Protein AF-A0A4Q3ZG55-F1 (afdb_monomer_lite)

Sequence (75 aa):
MGRPHPMALREGGIAFVEEGHSHRATAAQFRVSVKFVNGMVILKRETGGLEPRDQARRLERRLYANDLLRDVSAH

Foldseek 3Di:
DDPPDDPVLLVQLVVCVVVPDDLVVSCVVSVHDSVVSVVSVVVCVVPVDNPDDPPVCVVVVVVVVVVVVVVVPPD

Radius of gyration: 14.94 Å; chains: 1; bounding box: 27×45×23 Å

Structure (mmCIF, N/CA/C/O backbone):
data_AF-A0A4Q3ZG55-F1
#
_entry.id   AF-A0A4Q3ZG55-F1
#
loop_
_atom_site.group_PDB
_atom_site.id
_atom_site.type_symbol
_atom_site.label_atom_id
_atom_site.label_alt_id
_atom_site.label_comp_id
_atom_site.label_asym_id
_atom_site.label_entity_id
_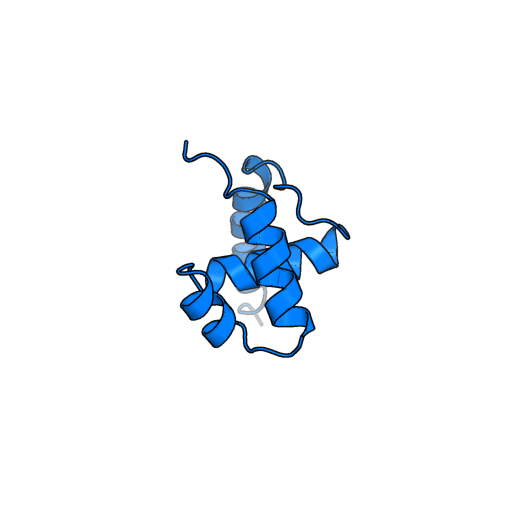atom_site.label_seq_id
_atom_site.pdbx_PDB_ins_code
_atom_site.Cartn_x
_atom_site.Cartn_y
_atom_site.Cartn_z
_atom_site.occupancy
_atom_site.B_iso_or_equiv
_atom_site.auth_seq_id
_atom_site.auth_comp_id
_atom_site.auth_asym_id
_atom_site.auth_atom_id
_atom_site.pdbx_PDB_model_num
ATOM 1 N N . MET A 1 1 ? 18.185 2.694 -8.751 1.00 46.22 1 MET A N 1
ATOM 2 C CA . MET A 1 1 ? 16.908 2.422 -9.447 1.00 46.22 1 MET A CA 1
ATOM 3 C C . MET A 1 1 ? 16.429 1.030 -9.039 1.00 46.22 1 MET A C 1
ATOM 5 O O . MET A 1 1 ? 16.813 0.049 -9.658 1.00 46.22 1 MET A O 1
ATOM 9 N N . GLY A 1 2 ? 15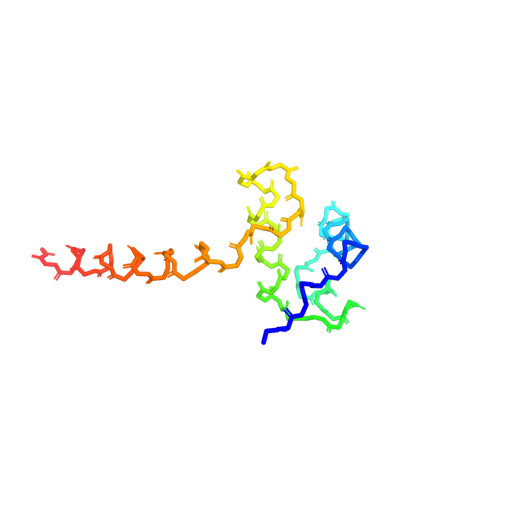.714 0.914 -7.917 1.00 54.75 2 GLY A N 1
ATOM 10 C CA . GLY A 1 2 ? 15.213 -0.383 -7.446 1.00 54.75 2 GLY A CA 1
ATOM 11 C C . GLY A 1 2 ? 13.969 -0.765 -8.236 1.00 54.75 2 GLY A C 1
ATOM 12 O O . GLY A 1 2 ? 13.070 0.064 -8.366 1.00 54.75 2 GLY A O 1
ATOM 13 N N . ARG A 1 3 ? 13.933 -1.981 -8.793 1.00 60.66 3 ARG A N 1
ATOM 14 C CA . ARG A 1 3 ? 12.767 -2.493 -9.525 1.00 60.66 3 ARG A CA 1
ATOM 15 C C . ARG A 1 3 ? 11.503 -2.320 -8.669 1.00 60.66 3 ARG A C 1
ATOM 17 O O . ARG A 1 3 ? 11.570 -2.562 -7.460 1.00 60.66 3 ARG A O 1
ATOM 24 N N . PRO A 1 4 ? 10.369 -1.899 -9.258 1.00 67.69 4 PRO A N 1
ATOM 25 C CA . PRO A 1 4 ? 9.113 -1.854 -8.528 1.00 67.69 4 PRO A CA 1
ATOM 26 C C . PRO A 1 4 ? 8.830 -3.233 -7.928 1.00 67.69 4 PRO A C 1
ATOM 28 O O . PRO A 1 4 ? 9.103 -4.254 -8.558 1.00 67.69 4 PRO A O 1
ATOM 31 N N . HIS A 1 5 ? 8.298 -3.260 -6.702 1.00 71.38 5 HIS A N 1
ATOM 32 C CA . HIS A 1 5 ? 7.916 -4.524 -6.077 1.00 71.38 5 HIS A CA 1
ATOM 33 C C . HIS A 1 5 ? 6.990 -5.326 -7.009 1.00 71.38 5 HIS A C 1
ATOM 35 O O . HIS A 1 5 ? 6.132 -4.696 -7.646 1.00 71.38 5 HIS A O 1
ATOM 41 N N . PRO A 1 6 ? 7.144 -6.665 -7.063 1.00 81.56 6 PRO A N 1
ATOM 42 C CA . PRO A 1 6 ? 6.349 -7.534 -7.929 1.00 81.56 6 PRO A CA 1
ATOM 43 C C . PRO A 1 6 ? 4.844 -7.298 -7.769 1.00 81.56 6 PRO A C 1
ATOM 45 O O . PRO A 1 6 ? 4.384 -7.039 -6.654 1.00 81.56 6 PRO A O 1
ATOM 48 N N . MET A 1 7 ? 4.075 -7.432 -8.856 1.00 81.75 7 MET A N 1
ATOM 49 C CA . MET A 1 7 ? 2.609 -7.287 -8.818 1.00 81.75 7 MET A CA 1
ATOM 50 C C . MET A 1 7 ? 1.959 -8.227 -7.804 1.00 81.75 7 MET A C 1
ATOM 52 O O . MET A 1 7 ? 1.170 -7.765 -6.989 1.00 81.75 7 MET A O 1
ATOM 56 N N . ALA A 1 8 ? 2.409 -9.481 -7.732 1.00 80.94 8 ALA A N 1
ATOM 57 C CA . ALA A 1 8 ? 1.894 -10.453 -6.767 1.00 80.94 8 ALA A CA 1
ATOM 58 C C . ALA A 1 8 ? 1.989 -9.974 -5.303 1.00 80.94 8 ALA A C 1
ATOM 60 O O . ALA A 1 8 ? 1.093 -10.221 -4.500 1.00 80.94 8 ALA A O 1
ATOM 61 N N . LEU A 1 9 ? 3.049 -9.234 -4.945 1.00 84.69 9 LEU A N 1
ATOM 62 C CA . LEU A 1 9 ? 3.198 -8.672 -3.597 1.00 84.69 9 LEU A CA 1
ATOM 63 C C . LEU A 1 9 ? 2.194 -7.539 -3.348 1.00 84.69 9 LEU A C 1
ATOM 65 O O . LEU A 1 9 ? 1.687 -7.378 -2.240 1.00 84.69 9 LEU A O 1
ATOM 69 N N . ARG A 1 10 ? 1.917 -6.738 -4.377 1.00 85.75 10 ARG A N 1
ATOM 70 C CA . ARG A 1 10 ? 0.975 -5.616 -4.314 1.00 85.75 10 ARG A CA 1
ATOM 71 C C . ARG A 1 10 ? -0.462 -6.102 -4.197 1.00 85.75 10 ARG A C 1
ATOM 73 O O . ARG A 1 10 ? -1.200 -5.587 -3.362 1.00 85.75 10 ARG A O 1
ATOM 80 N N . GLU A 1 11 ? -0.824 -7.084 -5.014 1.00 87.94 11 GLU A N 1
ATOM 81 C CA . GLU A 1 11 ? -2.133 -7.736 -5.001 1.00 87.94 11 GLU A CA 1
ATOM 82 C C . GLU A 1 11 ? -2.368 -8.433 -3.665 1.00 87.94 11 GLU A C 1
ATOM 84 O O . GLU A 1 11 ? -3.354 -8.133 -2.998 1.00 87.94 11 GLU A O 1
ATOM 89 N N . GLY A 1 12 ? -1.417 -9.261 -3.217 1.00 88.69 12 GLY A N 1
ATOM 90 C CA . GLY A 1 12 ? -1.521 -9.962 -1.938 1.00 88.69 12 GLY A CA 1
ATOM 91 C C . GLY A 1 12 ? -1.645 -9.011 -0.748 1.00 88.69 12 GLY A C 1
ATOM 92 O O . GLY A 1 12 ? -2.504 -9.203 0.107 1.00 88.69 12 GLY A O 1
ATOM 93 N N . GLY A 1 13 ? -0.843 -7.942 -0.714 1.00 87.38 13 GLY A N 1
ATOM 94 C CA . GLY A 1 13 ? -0.912 -6.955 0.362 1.00 87.38 13 GLY A CA 1
ATOM 95 C C . GLY A 1 13 ? -2.252 -6.217 0.417 1.00 87.38 13 GLY A C 1
ATOM 96 O O . GLY A 1 13 ? -2.767 -5.967 1.502 1.00 87.38 13 GLY A O 1
ATOM 97 N N . ILE A 1 14 ? -2.836 -5.876 -0.733 1.00 88.38 14 ILE A N 1
ATOM 98 C CA . ILE A 1 14 ? -4.132 -5.190 -0.776 1.00 88.38 14 ILE A CA 1
ATOM 99 C C . ILE A 1 14 ? -5.289 -6.128 -0.471 1.00 88.38 14 ILE A C 1
ATOM 101 O O . ILE A 1 14 ? -6.161 -5.734 0.295 1.00 88.38 14 ILE A O 1
ATOM 105 N N . ALA A 1 15 ? -5.270 -7.353 -0.995 1.00 90.12 15 ALA A N 1
ATOM 106 C CA . ALA A 1 15 ? -6.273 -8.359 -0.667 1.00 90.12 15 ALA A CA 1
ATOM 107 C C . ALA A 1 15 ? -6.354 -8.576 0.852 1.00 90.12 15 ALA A C 1
ATOM 109 O O . ALA A 1 15 ? -7.441 -8.584 1.414 1.00 90.12 15 ALA A O 1
ATOM 110 N N . PHE A 1 16 ? -5.205 -8.615 1.537 1.00 90.19 16 PHE A N 1
ATOM 111 C CA . PHE A 1 16 ? -5.149 -8.746 2.995 1.00 90.19 16 PHE A CA 1
ATOM 112 C C . PHE A 1 16 ? -5.772 -7.548 3.734 1.00 90.19 16 PHE A C 1
ATOM 114 O O . PHE A 1 16 ? -6.445 -7.713 4.748 1.00 90.19 16 PHE A O 1
ATOM 121 N N . VAL A 1 17 ? -5.581 -6.326 3.226 1.00 90.75 17 VAL A N 1
ATOM 122 C CA . VAL A 1 17 ? -6.230 -5.128 3.788 1.00 90.75 17 VAL A CA 1
ATOM 123 C C . VAL A 1 17 ? -7.738 -5.146 3.532 1.00 90.75 17 VAL A C 1
ATOM 125 O O . VAL A 1 17 ? -8.510 -4.770 4.410 1.00 90.75 17 VAL A O 1
ATOM 128 N N . GLU A 1 18 ? -8.163 -5.588 2.350 1.00 88.38 18 GLU A N 1
ATOM 129 C CA . GLU A 1 18 ? -9.578 -5.696 1.979 1.00 88.38 18 GLU A CA 1
ATOM 130 C C . GLU A 1 18 ? -10.310 -6.804 2.743 1.00 88.38 18 GLU A C 1
ATOM 132 O O . GLU A 1 18 ? -11.490 -6.649 3.040 1.00 88.38 18 GLU A O 1
ATOM 137 N N . GLU A 1 19 ? -9.601 -7.857 3.152 1.00 90.56 19 GLU A N 1
ATOM 138 C CA . GLU A 1 19 ? -10.089 -8.893 4.074 1.00 90.56 19 GLU A CA 1
ATOM 139 C C . GLU A 1 19 ? -10.337 -8.350 5.499 1.00 90.56 19 GLU A C 1
ATOM 141 O O . GLU A 1 19 ? -10.968 -9.001 6.327 1.00 90.56 19 GLU A O 1
ATOM 146 N N . GLY A 1 20 ? -9.896 -7.119 5.786 1.00 91.75 20 GLY A N 1
ATOM 147 C CA . GLY A 1 20 ? -10.134 -6.424 7.052 1.00 91.75 20 GLY A CA 1
ATOM 148 C C . GLY A 1 20 ? -8.917 -6.374 7.973 1.00 91.75 20 GLY A C 1
ATOM 149 O O . GLY A 1 20 ? -9.014 -5.878 9.100 1.00 91.75 20 GLY A O 1
ATOM 150 N N . HIS A 1 21 ? -7.747 -6.840 7.526 1.00 92.31 21 HIS A N 1
ATOM 151 C CA . HIS A 1 21 ? -6.533 -6.723 8.323 1.00 92.31 21 HIS A CA 1
ATOM 152 C C . HIS A 1 21 ? -6.017 -5.282 8.368 1.00 92.31 21 HIS A C 1
ATOM 154 O O . HIS A 1 21 ? -6.002 -4.539 7.385 1.00 92.31 21 HIS A O 1
ATOM 160 N N . SER A 1 22 ? -5.489 -4.889 9.530 1.00 91.94 22 SER A N 1
ATOM 161 C CA . SER A 1 22 ? -4.8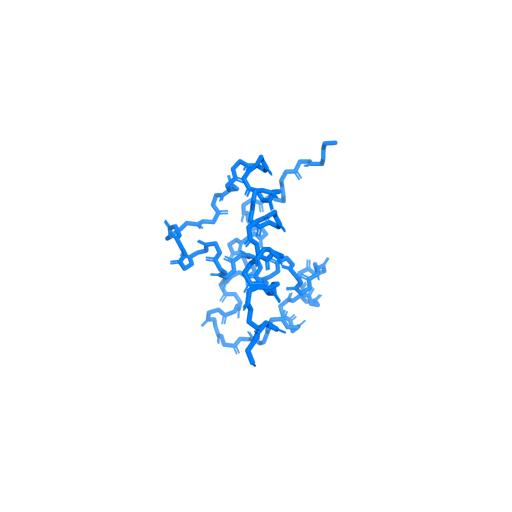44 -3.584 9.668 1.00 91.94 22 SER A CA 1
ATOM 162 C C . SER A 1 22 ? -3.627 -3.455 8.742 1.00 91.94 22 SER A C 1
ATOM 164 O O . SER A 1 22 ? -2.914 -4.423 8.451 1.00 91.94 22 SER A O 1
ATOM 166 N N . HIS A 1 23 ? -3.303 -2.222 8.348 1.00 88.06 23 HIS A N 1
ATOM 167 C CA . HIS A 1 23 ? -2.116 -1.957 7.530 1.00 88.06 23 HIS A CA 1
ATOM 168 C C . HIS A 1 23 ? -0.814 -2.395 8.222 1.00 88.06 23 HIS A C 1
ATOM 170 O O . HIS A 1 23 ? 0.153 -2.754 7.553 1.00 88.06 23 HIS A O 1
ATOM 176 N N . ARG A 1 24 ? -0.780 -2.388 9.564 1.00 89.56 24 ARG A N 1
ATOM 177 C CA . ARG A 1 24 ? 0.367 -2.873 10.346 1.00 89.56 24 ARG A CA 1
ATOM 178 C C . ARG A 1 24 ? 0.501 -4.393 10.296 1.00 89.56 24 ARG A C 1
ATOM 180 O O . ARG A 1 24 ? 1.610 -4.875 10.091 1.00 89.56 24 ARG A O 1
ATOM 187 N N . ALA A 1 25 ? -0.603 -5.126 10.440 1.00 90.69 25 ALA A N 1
ATOM 188 C CA . ALA A 1 25 ? -0.603 -6.585 10.325 1.00 90.69 25 ALA A CA 1
ATOM 189 C C . ALA A 1 25 ? -0.186 -7.027 8.914 1.00 90.69 25 ALA A C 1
ATOM 191 O O . ALA A 1 25 ? 0.692 -7.871 8.763 1.00 90.69 25 ALA A O 1
ATOM 192 N N . THR A 1 26 ? -0.720 -6.361 7.888 1.00 90.88 26 THR A N 1
ATOM 193 C CA . THR A 1 26 ? -0.334 -6.581 6.487 1.00 90.88 26 THR A CA 1
ATOM 194 C C . THR A 1 26 ? 1.160 -6.326 6.273 1.00 90.88 26 THR A C 1
ATOM 196 O O . THR A 1 26 ? 1.870 -7.148 5.702 1.00 90.88 26 THR A O 1
ATOM 199 N N . ALA A 1 27 ? 1.681 -5.204 6.775 1.00 88.19 27 ALA A N 1
ATOM 200 C CA . ALA A 1 27 ? 3.100 -4.881 6.660 1.00 88.19 27 ALA A CA 1
ATOM 201 C C . ALA A 1 27 ? 4.005 -5.958 7.287 1.00 88.19 27 ALA A C 1
ATOM 203 O O . ALA A 1 27 ? 5.008 -6.341 6.684 1.00 88.19 27 ALA A O 1
ATOM 204 N N . ALA A 1 28 ? 3.629 -6.479 8.458 1.00 91.44 28 ALA A N 1
ATOM 205 C CA . ALA A 1 28 ? 4.354 -7.558 9.123 1.00 91.44 28 ALA A CA 1
ATOM 206 C C . ALA A 1 28 ? 4.300 -8.871 8.322 1.00 91.44 28 ALA A C 1
ATOM 208 O O . ALA A 1 28 ? 5.345 -9.476 8.082 1.00 91.44 28 ALA A O 1
ATOM 209 N N . GLN A 1 29 ? 3.111 -9.264 7.851 1.00 89.56 29 GLN A N 1
ATOM 210 C CA . GLN A 1 29 ? 2.888 -10.499 7.093 1.00 89.56 29 GLN A CA 1
ATOM 211 C C . GLN A 1 29 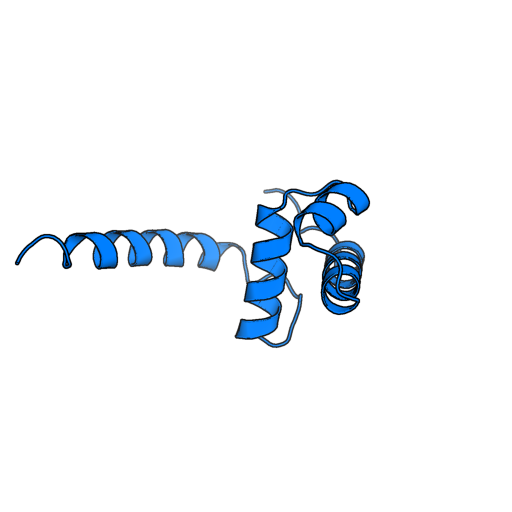? 3.703 -10.533 5.793 1.00 89.56 29 GLN A C 1
ATOM 213 O O . GLN A 1 29 ? 4.371 -11.520 5.490 1.00 89.56 29 GLN A O 1
ATOM 218 N N . PHE A 1 30 ? 3.705 -9.426 5.048 1.00 85.38 30 PHE A N 1
ATOM 219 C CA . PHE A 1 30 ? 4.395 -9.313 3.759 1.00 85.38 30 PHE A CA 1
ATOM 220 C C . PHE A 1 30 ? 5.840 -8.805 3.880 1.00 85.38 30 PHE A C 1
ATOM 222 O O . PHE A 1 30 ? 6.513 -8.632 2.866 1.00 85.38 30 PHE A O 1
ATOM 229 N N . ARG A 1 31 ? 6.331 -8.569 5.108 1.00 88.50 31 ARG A N 1
ATOM 230 C CA . ARG A 1 31 ? 7.669 -8.020 5.408 1.00 88.50 31 ARG A CA 1
ATOM 231 C C . ARG A 1 31 ? 7.976 -6.722 4.650 1.00 88.50 31 ARG A C 1
ATOM 233 O O . ARG A 1 31 ? 9.073 -6.519 4.133 1.00 88.50 31 ARG A O 1
ATOM 240 N N . VAL A 1 32 ? 6.996 -5.826 4.594 1.00 86.19 32 VAL A N 1
ATOM 241 C CA . VAL A 1 32 ? 7.087 -4.517 3.930 1.00 86.19 32 VAL A CA 1
ATOM 242 C C . VAL A 1 32 ? 6.860 -3.394 4.932 1.00 86.19 32 VAL A C 1
ATOM 244 O O . VAL A 1 32 ? 6.429 -3.607 6.061 1.00 86.19 32 VAL A O 1
ATOM 247 N N . SER A 1 33 ? 7.139 -2.156 4.531 1.00 87.00 33 SER A N 1
ATOM 248 C CA . SER A 1 33 ? 6.825 -1.007 5.382 1.00 87.00 33 SER A CA 1
ATOM 249 C C . SER A 1 33 ? 5.326 -0.686 5.372 1.00 87.00 33 SER A C 1
ATOM 251 O O . SER A 1 33 ? 4.659 -0.774 4.343 1.00 87.00 33 SER A O 1
ATOM 253 N N . VAL A 1 34 ? 4.803 -0.181 6.491 1.00 85.19 34 VAL A N 1
ATOM 254 C CA . VAL A 1 34 ? 3.421 0.334 6.566 1.00 85.19 34 VAL A CA 1
ATOM 255 C C . VAL A 1 34 ? 3.188 1.471 5.560 1.00 85.19 34 VAL A C 1
ATOM 257 O O . VAL A 1 34 ? 2.110 1.586 4.984 1.00 85.19 34 VAL A O 1
ATOM 260 N N . LYS A 1 35 ? 4.214 2.291 5.281 1.00 85.06 35 LYS A N 1
ATOM 261 C CA . LYS A 1 35 ? 4.143 3.347 4.255 1.00 85.06 35 LYS A CA 1
ATOM 262 C C . LYS A 1 35 ? 3.913 2.786 2.854 1.00 85.06 35 LYS A C 1
ATOM 264 O O . LYS A 1 35 ? 3.209 3.414 2.068 1.00 85.06 35 LYS A O 1
ATOM 269 N N . PHE A 1 36 ? 4.492 1.627 2.545 1.00 85.00 36 PHE A N 1
ATOM 270 C CA . PHE A 1 36 ? 4.240 0.940 1.284 1.00 85.00 36 PHE A CA 1
ATOM 271 C C . PHE A 1 36 ? 2.772 0.512 1.188 1.00 85.00 36 PHE A C 1
ATOM 273 O O . PHE A 1 36 ? 2.119 0.861 0.209 1.00 85.00 36 PHE A O 1
ATOM 280 N N . VAL A 1 37 ? 2.232 -0.129 2.231 1.00 87.56 37 VAL A N 1
ATOM 281 C CA . VAL A 1 37 ? 0.819 -0.550 2.282 1.00 87.56 37 VAL A CA 1
ATOM 282 C C . VAL A 1 37 ? -0.122 0.648 2.124 1.00 87.56 37 VAL A C 1
ATOM 284 O O . VAL A 1 37 ? -0.985 0.638 1.251 1.00 87.56 37 VAL A O 1
ATOM 287 N N . ASN A 1 38 ? 0.106 1.733 2.872 1.00 89.69 38 ASN A N 1
ATOM 288 C CA . ASN A 1 38 ? -0.669 2.971 2.730 1.00 89.69 38 ASN A CA 1
ATOM 289 C C . ASN A 1 38 ? -0.613 3.521 1.297 1.00 89.69 38 ASN A C 1
ATOM 291 O O . ASN A 1 38 ? -1.633 3.921 0.740 1.00 89.69 38 ASN A O 1
ATOM 295 N N . GLY A 1 39 ? 0.578 3.527 0.690 1.00 86.12 39 GLY A N 1
ATOM 296 C CA . GLY A 1 39 ? 0.764 3.966 -0.689 1.00 86.12 39 GLY A CA 1
ATOM 297 C C . GLY A 1 39 ? -0.017 3.116 -1.690 1.00 86.12 39 GLY A C 1
ATOM 298 O O . GLY A 1 39 ? -0.561 3.669 -2.639 1.00 86.12 39 GLY A O 1
ATOM 299 N N . MET A 1 40 ? -0.113 1.804 -1.463 1.00 86.69 40 MET A N 1
ATOM 300 C CA . MET A 1 40 ? -0.891 0.894 -2.305 1.00 86.69 40 MET A CA 1
ATOM 301 C C . MET A 1 40 ? -2.402 1.119 -2.166 1.00 86.69 40 MET A C 1
ATOM 303 O O . MET A 1 40 ? -3.102 1.126 -3.174 1.00 86.69 40 MET A O 1
ATOM 307 N N . VAL A 1 41 ? -2.906 1.356 -0.950 1.00 88.31 41 VAL A N 1
ATOM 308 C CA . VAL A 1 41 ? -4.338 1.622 -0.719 1.00 88.31 41 VAL A CA 1
ATOM 309 C C . VAL A 1 41 ? -4.755 2.939 -1.372 1.00 88.31 41 VAL A C 1
ATOM 311 O O . VAL A 1 41 ? -5.778 3.001 -2.050 1.00 88.31 41 VAL A O 1
ATOM 314 N N . ILE A 1 42 ? -3.940 3.987 -1.213 1.00 86.88 42 ILE A N 1
ATOM 315 C CA . ILE A 1 42 ? -4.165 5.282 -1.869 1.00 86.88 42 ILE A CA 1
ATOM 316 C C . ILE A 1 42 ? -4.120 5.113 -3.389 1.00 86.88 42 ILE A C 1
ATOM 318 O O . ILE A 1 42 ? -5.007 5.596 -4.083 1.00 86.88 42 ILE A O 1
ATOM 322 N N . LEU A 1 43 ? -3.126 4.387 -3.906 1.00 83.69 43 LEU A N 1
ATOM 323 C CA . LEU A 1 43 ? -2.995 4.119 -5.334 1.00 83.69 43 LEU A CA 1
ATOM 324 C C . LEU A 1 43 ? -4.245 3.427 -5.897 1.00 83.69 43 LEU A C 1
ATOM 326 O O . LEU A 1 43 ? -4.832 3.961 -6.832 1.00 83.69 43 LEU A O 1
ATOM 330 N N . LYS A 1 44 ? -4.706 2.329 -5.279 1.00 84.25 44 LYS A N 1
ATOM 331 C CA . LYS A 1 44 ? -5.927 1.622 -5.700 1.00 84.25 44 LYS A CA 1
ATOM 332 C C . LYS A 1 44 ? -7.154 2.528 -5.676 1.00 84.25 44 LYS A C 1
ATOM 334 O O . LYS A 1 44 ? -7.958 2.479 -6.597 1.00 84.25 44 LYS A O 1
ATOM 339 N N . ARG A 1 45 ? -7.289 3.379 -4.654 1.00 83.62 45 ARG A N 1
ATOM 340 C CA . ARG A 1 45 ? -8.401 4.338 -4.558 1.00 83.62 45 ARG A CA 1
ATOM 341 C C . ARG A 1 45 ? -8.362 5.410 -5.646 1.00 83.62 45 ARG A C 1
ATOM 343 O O . ARG A 1 45 ? -9.413 5.818 -6.116 1.00 83.62 45 ARG A O 1
ATOM 350 N N . GLU A 1 46 ? -7.177 5.880 -6.026 1.00 82.75 46 GLU A N 1
ATOM 351 C CA . GLU A 1 46 ? -7.032 6.974 -6.991 1.00 82.75 46 GLU A CA 1
ATOM 352 C C . GLU A 1 46 ? -7.010 6.520 -8.457 1.00 82.75 46 GLU A C 1
ATOM 354 O O . GLU A 1 46 ? -7.345 7.316 -9.329 1.00 82.75 46 GLU A O 1
ATOM 359 N N . THR A 1 47 ? -6.564 5.297 -8.757 1.00 78.81 47 THR A N 1
ATOM 360 C CA . THR A 1 47 ? -6.447 4.794 -10.142 1.00 78.81 47 THR A CA 1
ATOM 361 C C . THR A 1 47 ? -7.329 3.591 -10.444 1.00 78.81 47 THR A C 1
ATOM 363 O O . THR A 1 47 ? -7.444 3.219 -11.606 1.00 78.81 47 THR A O 1
ATOM 366 N N . GLY A 1 48 ? -7.893 2.935 -9.428 1.00 81.56 48 GLY A N 1
ATOM 367 C CA . GLY A 1 48 ? -8.550 1.634 -9.574 1.00 81.56 48 GLY A CA 1
ATOM 368 C C . GLY A 1 48 ? -7.583 0.461 -9.793 1.00 81.56 48 GLY A C 1
ATOM 369 O O . GLY A 1 48 ? -8.034 -0.675 -9.895 1.00 81.56 48 GLY A O 1
ATOM 370 N N . GLY A 1 49 ? -6.265 0.700 -9.843 1.00 81.44 49 GLY A N 1
ATOM 371 C CA . GLY A 1 49 ? -5.256 -0.308 -10.185 1.00 81.44 49 GLY A CA 1
ATOM 372 C C . GLY A 1 49 ? -4.056 -0.333 -9.237 1.00 81.44 49 GLY A C 1
ATOM 373 O O . GLY A 1 49 ? -3.833 0.590 -8.456 1.00 81.44 49 GLY A O 1
ATOM 374 N N . LEU A 1 50 ? -3.263 -1.406 -9.311 1.00 78.62 50 LEU A N 1
ATOM 375 C CA . LEU A 1 50 ? -2.066 -1.627 -8.477 1.00 78.62 50 LEU A CA 1
ATOM 376 C C . LEU A 1 50 ? -0.747 -1.493 -9.250 1.00 78.62 50 LEU A C 1
ATOM 378 O O . LEU A 1 50 ? 0.340 -1.570 -8.659 1.00 78.62 50 LEU A O 1
ATOM 382 N N . GLU A 1 51 ? -0.854 -1.236 -10.552 1.00 74.56 51 GLU A N 1
ATOM 383 C CA . GLU A 1 51 ? 0.251 -0.923 -11.450 1.00 74.56 51 GLU A CA 1
ATOM 384 C C . GLU A 1 51 ? 1.101 0.220 -10.877 1.00 74.56 51 GLU A C 1
ATOM 386 O O . GLU A 1 51 ? 0.572 1.168 -10.282 1.00 74.56 51 GLU A O 1
ATOM 391 N N . PRO A 1 52 ? 2.438 0.163 -10.983 1.00 65.50 52 PRO A N 1
ATOM 392 C CA . PRO A 1 52 ? 3.281 1.227 -10.484 1.00 65.50 52 PRO A CA 1
ATOM 393 C C . PRO A 1 52 ? 2.962 2.475 -11.300 1.00 65.50 52 PRO A C 1
ATOM 395 O O . PRO A 1 52 ? 3.268 2.526 -12.484 1.00 65.50 5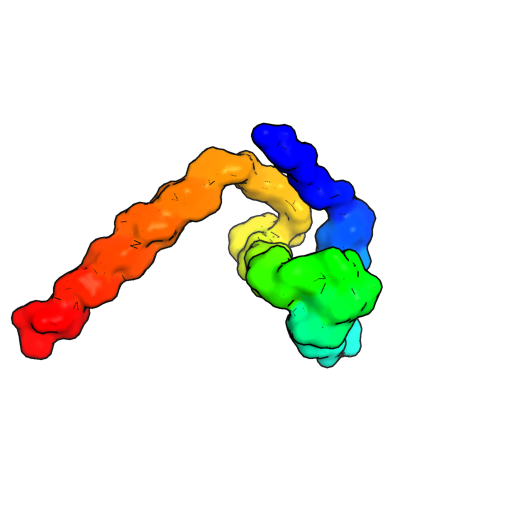2 PRO A O 1
ATOM 398 N N . ARG A 1 53 ? 2.403 3.511 -10.663 1.00 62.84 53 ARG A N 1
ATOM 399 C CA . ARG A 1 53 ? 2.514 4.862 -11.222 1.00 62.84 53 ARG A CA 1
ATOM 400 C C . ARG A 1 53 ? 3.996 5.109 -11.462 1.00 62.84 53 ARG A C 1
ATOM 402 O O . ARG A 1 53 ? 4.770 4.952 -10.509 1.00 62.84 53 ARG A O 1
ATOM 409 N N . ASP A 1 54 ? 4.368 5.459 -12.692 1.00 56.00 54 ASP A N 1
ATOM 410 C CA . ASP A 1 54 ? 5.725 5.865 -13.043 1.00 56.00 54 ASP A CA 1
ATOM 411 C C . ASP A 1 54 ? 6.324 6.686 -11.903 1.00 56.00 54 ASP A C 1
ATOM 413 O O . ASP A 1 54 ? 5.773 7.707 -11.473 1.00 56.00 54 ASP A O 1
ATOM 417 N N . GLN A 1 55 ? 7.425 6.182 -11.345 1.00 49.66 55 GLN A N 1
ATOM 418 C CA . GLN A 1 55 ? 8.009 6.667 -10.094 1.00 49.66 55 GLN A CA 1
ATOM 419 C C . GLN A 1 55 ? 8.359 8.168 -10.135 1.00 49.66 55 GLN A C 1
ATOM 421 O O . GLN A 1 55 ? 8.501 8.793 -9.082 1.00 49.66 55 GLN A O 1
ATOM 426 N N . ALA A 1 56 ? 8.405 8.754 -11.335 1.00 41.53 56 ALA A N 1
ATOM 427 C CA . ALA A 1 56 ? 8.522 10.183 -11.591 1.00 41.53 56 ALA A CA 1
ATOM 428 C C . ALA A 1 56 ? 7.453 11.034 -10.867 1.00 41.53 56 ALA A C 1
ATOM 430 O O . ALA A 1 56 ? 7.798 12.047 -10.265 1.00 41.53 56 ALA A O 1
ATOM 431 N N . ARG A 1 57 ? 6.180 10.608 -10.804 1.00 49.72 57 ARG A N 1
ATOM 432 C CA . ARG A 1 57 ? 5.095 11.431 -10.213 1.00 49.72 57 ARG A CA 1
ATOM 433 C C . ARG A 1 57 ? 5.021 11.423 -8.683 1.00 49.72 57 ARG A C 1
ATOM 435 O O . ARG A 1 57 ? 4.289 12.217 -8.095 1.00 49.72 57 ARG A O 1
ATOM 442 N N . ARG A 1 58 ? 5.769 10.552 -7.989 1.00 48.47 58 ARG A N 1
ATOM 443 C CA . ARG A 1 58 ? 5.764 10.519 -6.509 1.00 48.47 58 ARG A CA 1
ATOM 444 C C . ARG A 1 58 ? 6.530 11.702 -5.897 1.00 48.47 58 ARG A C 1
ATOM 446 O O . ARG A 1 58 ? 6.231 12.087 -4.769 1.00 48.47 58 ARG A O 1
ATOM 453 N N . LEU A 1 59 ? 7.487 12.287 -6.621 1.00 45.19 59 LEU A N 1
ATOM 454 C CA . LEU A 1 59 ? 8.212 13.481 -6.167 1.00 45.19 59 LEU A CA 1
ATOM 455 C C . LEU A 1 59 ? 7.391 14.769 -6.338 1.00 45.19 59 LEU A C 1
ATOM 457 O O . LEU A 1 59 ? 7.523 15.680 -5.526 1.00 45.19 59 LEU A O 1
ATOM 461 N N . GLU A 1 60 ? 6.478 14.809 -7.309 1.00 41.12 60 GLU A N 1
ATOM 462 C CA . GLU A 1 60 ? 5.650 15.983 -7.618 1.00 41.12 60 GLU A CA 1
ATOM 463 C C . GLU A 1 60 ? 4.676 16.326 -6.475 1.00 41.12 60 GLU A C 1
ATOM 465 O O . GLU A 1 60 ? 4.536 17.478 -6.076 1.00 41.12 60 GLU A O 1
ATOM 470 N N . ARG A 1 61 ? 4.091 15.319 -5.815 1.00 43.06 61 ARG A N 1
ATOM 471 C CA . ARG A 1 61 ? 3.133 15.546 -4.714 1.00 43.06 61 ARG A CA 1
ATOM 472 C C . ARG A 1 61 ? 3.776 15.932 -3.378 1.00 43.06 61 ARG A C 1
ATOM 474 O O . ARG A 1 61 ? 3.074 16.359 -2.466 1.00 43.06 61 ARG A O 1
ATOM 481 N N . ARG A 1 62 ? 5.102 15.797 -3.243 1.00 46.84 62 ARG A N 1
ATOM 482 C CA . ARG A 1 62 ? 5.845 16.289 -2.068 1.00 46.84 62 ARG A CA 1
ATOM 483 C C . ARG A 1 62 ? 6.184 17.777 -2.196 1.00 46.84 62 ARG A C 1
ATOM 485 O O . ARG A 1 62 ? 6.322 18.435 -1.171 1.00 46.84 62 ARG A O 1
ATOM 492 N N . LEU A 1 63 ? 6.256 18.284 -3.429 1.00 42.50 63 LEU A N 1
ATOM 493 C CA . LEU A 1 63 ? 6.475 19.699 -3.731 1.00 42.50 63 LEU A CA 1
ATOM 494 C C . LEU A 1 63 ? 5.178 20.526 -3.675 1.00 42.50 63 LEU A C 1
ATOM 496 O O . LEU A 1 63 ? 5.246 21.686 -3.308 1.00 42.50 63 LEU A O 1
ATOM 500 N N . TYR A 1 64 ? 3.997 19.929 -3.881 1.00 41.78 64 TYR A N 1
ATOM 501 C CA . TYR A 1 64 ? 2.712 20.640 -3.720 1.00 41.78 64 TYR A CA 1
ATOM 502 C C . TYR A 1 64 ? 2.088 20.566 -2.313 1.00 41.78 64 TYR A C 1
ATOM 504 O O . TYR A 1 64 ? 1.276 21.412 -1.954 1.00 41.78 64 TYR A O 1
ATOM 512 N N . ALA A 1 65 ? 2.455 19.581 -1.483 1.00 45.84 65 ALA A N 1
ATOM 513 C CA . ALA A 1 65 ? 1.892 19.443 -0.132 1.00 45.84 65 ALA A CA 1
ATOM 514 C C . ALA A 1 65 ? 2.582 20.322 0.931 1.00 45.84 65 ALA A C 1
ATOM 516 O O . ALA A 1 65 ? 2.045 20.478 2.023 1.00 45.84 65 ALA A O 1
ATOM 517 N N . ASN A 1 66 ? 3.775 20.863 0.648 1.00 43.41 66 ASN A N 1
ATOM 518 C CA . ASN A 1 66 ? 4.448 21.796 1.561 1.00 43.41 66 ASN A CA 1
ATOM 519 C C . ASN A 1 66 ? 3.990 23.250 1.363 1.00 43.41 66 ASN A C 1
ATOM 521 O O . ASN A 1 66 ? 3.929 23.984 2.344 1.00 43.41 66 ASN A O 1
ATOM 525 N N . ASP A 1 67 ? 3.602 23.639 0.145 1.00 43.94 67 ASP A N 1
ATOM 526 C CA . ASP A 1 67 ? 3.065 24.979 -0.142 1.00 43.94 67 ASP A CA 1
ATOM 527 C C . ASP A 1 67 ? 1.684 25.196 0.504 1.00 43.94 67 ASP A C 1
ATOM 529 O O . ASP A 1 67 ? 1.457 26.192 1.182 1.00 43.94 67 ASP A O 1
ATOM 533 N N . LEU A 1 68 ? 0.806 24.187 0.452 1.00 43.25 68 LEU A N 1
ATOM 534 C CA . LEU A 1 68 ? -0.531 24.224 1.074 1.00 43.25 68 LEU A CA 1
ATOM 535 C C . LEU A 1 68 ? -0.529 24.297 2.613 1.00 43.25 68 LEU A C 1
ATOM 537 O O . LEU A 1 68 ? -1.551 24.619 3.211 1.00 43.25 68 LEU A O 1
ATOM 541 N N . LEU A 1 69 ? 0.600 23.997 3.262 1.00 47.19 69 LEU A N 1
ATOM 542 C CA . LEU A 1 69 ? 0.769 24.142 4.713 1.00 47.19 69 LEU A CA 1
ATOM 543 C C . LEU A 1 69 ? 1.429 25.472 5.107 1.00 47.19 69 LEU A C 1
ATOM 545 O O . LEU A 1 69 ? 1.486 25.775 6.296 1.00 47.19 69 LEU A O 1
ATOM 549 N N . ARG A 1 70 ? 1.909 26.273 4.144 1.00 45.91 70 ARG A N 1
ATOM 550 C CA . ARG A 1 70 ? 2.436 27.621 4.404 1.00 45.91 70 ARG A CA 1
ATOM 551 C C . ARG A 1 70 ? 1.370 28.712 4.334 1.00 45.91 70 ARG A C 1
ATOM 553 O O . ARG A 1 70 ? 1.487 29.672 5.087 1.00 45.91 70 ARG A O 1
ATOM 560 N N . ASP A 1 71 ? 0.320 28.545 3.531 1.00 40.84 71 ASP A N 1
ATOM 561 C CA . ASP A 1 71 ? -0.748 29.555 3.412 1.00 40.84 71 ASP A CA 1
ATOM 562 C C . ASP A 1 71 ? -1.716 29.596 4.609 1.00 40.84 71 ASP A C 1
ATOM 564 O O . ASP A 1 71 ? -2.323 30.626 4.885 1.00 40.84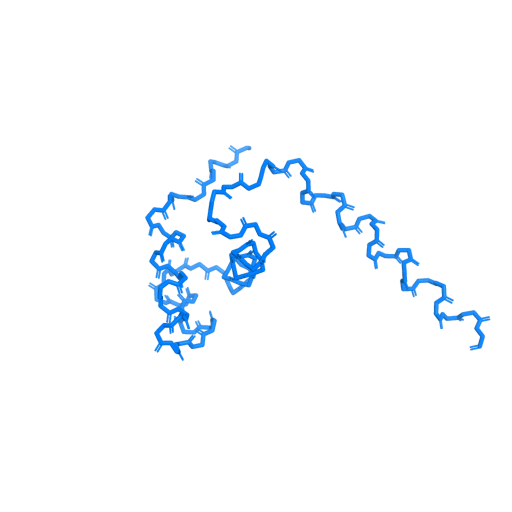 71 ASP A O 1
ATOM 568 N N . VAL A 1 72 ? -1.834 28.514 5.386 1.00 47.62 72 VAL A N 1
ATOM 569 C CA . VAL A 1 72 ? -2.782 28.443 6.522 1.00 47.62 72 VAL A CA 1
ATOM 570 C C . VAL A 1 72 ? -2.215 29.061 7.815 1.00 47.62 72 VAL A C 1
ATOM 572 O O . VAL A 1 72 ? -2.935 29.218 8.794 1.00 47.62 72 VAL A O 1
ATOM 575 N N . SER A 1 73 ? -0.942 29.469 7.834 1.00 42.34 73 SER A N 1
ATOM 576 C CA . SER A 1 73 ? -0.308 30.111 9.001 1.00 42.34 73 SER A CA 1
ATOM 577 C C . SER A 1 73 ? -0.234 31.642 8.925 1.00 42.34 73 SER A C 1
ATOM 579 O O . SER A 1 73 ? 0.424 32.247 9.769 1.00 42.34 73 SER A O 1
ATOM 581 N N . ALA A 1 74 ? -0.879 32.276 7.942 1.00 48.88 74 ALA A N 1
ATOM 582 C CA . ALA A 1 74 ? -0.787 33.722 7.732 1.00 48.88 74 ALA A CA 1
ATOM 583 C C . ALA A 1 74 ? -2.015 34.537 8.181 1.00 48.88 74 ALA A C 1
ATOM 585 O O . ALA A 1 74 ? -2.052 35.726 7.867 1.00 48.88 74 ALA A O 1
ATOM 586 N N . HIS A 1 75 ? -3.011 33.964 8.868 1.00 38.69 75 HIS A N 1
ATOM 587 C CA . HIS A 1 75 ? -4.171 34.701 9.408 1.00 38.69 75 HIS A CA 1
ATOM 588 C C . HIS A 1 75 ? -4.433 34.334 10.870 1.00 38.69 75 HIS A C 1
ATOM 590 O O . HIS A 1 75 ? -4.440 33.120 11.175 1.00 38.69 75 HIS A O 1
#

Secondary structure (DSSP, 8-state):
-PPPPPHHHHHHHHHHHHTT--HHHHHHHTT--HHHHHHHHHHHHHHSS-S---TTHHHHHHHHHHHTTTGGG--

pLDDT: mean 72.02, std 19.24, range [38.69, 92.31]